Protein AF-A0A2N1KHX4-F1 (afdb_monomer_lite)

Structure (mmCIF, N/CA/C/O backbone):
data_AF-A0A2N1KHX4-F1
#
_entry.id   AF-A0A2N1KHX4-F1
#
loop_
_atom_site.group_PDB
_atom_site.id
_atom_site.type_symbol
_atom_site.label_atom_id
_atom_site.label_alt_id
_atom_site.label_comp_id
_atom_site.label_asym_id
_atom_site.label_entity_id
_atom_site.label_seq_id
_atom_site.pdbx_PDB_ins_code
_atom_site.Cartn_x
_atom_site.Cartn_y
_atom_site.Cartn_z
_atom_site.occupancy
_atom_site.B_iso_or_equiv
_atom_site.auth_seq_id
_atom_site.auth_comp_id
_atom_site.auth_asym_id
_atom_site.auth_atom_id
_atom_site.pdbx_PDB_model_num
ATOM 1 N N . MET A 1 1 ? -33.423 14.814 17.295 1.00 46.84 1 MET A N 1
ATOM 2 C CA . MET A 1 1 ? -32.472 15.083 16.193 1.00 46.84 1 MET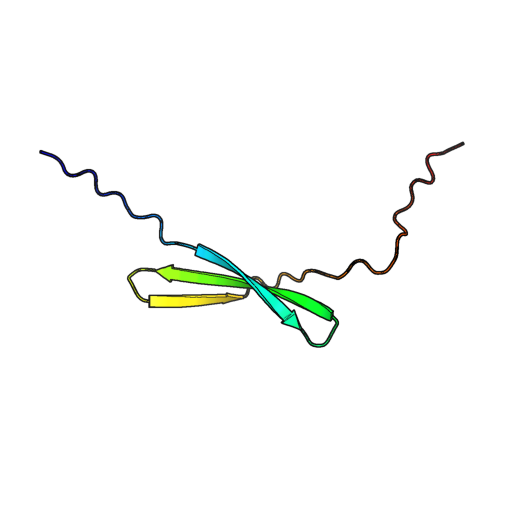 A CA 1
ATOM 3 C C . MET A 1 1 ? -31.658 13.822 15.942 1.00 46.84 1 MET A C 1
ATOM 5 O O . MET A 1 1 ? -30.876 13.444 16.802 1.00 46.84 1 MET A O 1
ATOM 9 N N . ALA A 1 2 ? -31.897 13.117 14.834 1.00 53.84 2 ALA A N 1
ATOM 10 C CA . ALA A 1 2 ? -31.149 11.907 14.498 1.00 53.84 2 ALA A CA 1
ATOM 11 C C . ALA A 1 2 ? -29.774 12.302 13.941 1.00 53.84 2 ALA A C 1
ATOM 13 O O . ALA A 1 2 ? -29.683 12.896 12.865 1.00 53.84 2 ALA A O 1
ATOM 14 N N . THR A 1 3 ? -28.706 12.014 14.684 1.00 55.31 3 THR A N 1
ATOM 15 C CA . THR A 1 3 ? -27.342 12.226 14.205 1.00 55.31 3 THR A CA 1
ATOM 16 C C . THR A 1 3 ? -27.087 11.212 13.093 1.00 55.31 3 THR A C 1
ATOM 18 O O . THR A 1 3 ? -27.105 10.000 13.308 1.00 55.31 3 THR A O 1
ATOM 21 N N . ARG A 1 4 ? -26.909 11.683 11.853 1.00 62.59 4 ARG A N 1
ATOM 22 C CA . ARG A 1 4 ? -26.417 10.818 10.777 1.00 62.59 4 ARG A CA 1
ATOM 23 C C . ARG A 1 4 ? -25.033 10.359 11.210 1.00 62.59 4 ARG A C 1
ATOM 25 O O . ARG A 1 4 ? -24.087 11.139 11.171 1.00 62.59 4 ARG A O 1
ATOM 32 N N . LYS A 1 5 ? -24.931 9.109 11.662 1.00 53.97 5 LYS A N 1
ATOM 33 C CA . LYS A 1 5 ? -23.666 8.413 11.872 1.00 53.97 5 LYS A CA 1
ATOM 34 C C . LYS A 1 5 ? -22.995 8.350 10.507 1.00 53.97 5 LYS A C 1
ATOM 36 O O . LYS A 1 5 ? -23.234 7.426 9.737 1.00 53.97 5 LYS A O 1
ATOM 41 N N . SER A 1 6 ? -22.211 9.373 10.172 1.00 59.28 6 SER A N 1
ATOM 42 C CA . SER A 1 6 ? -21.226 9.277 9.111 1.00 59.28 6 SER A CA 1
ATOM 43 C C . SER A 1 6 ? -20.290 8.175 9.573 1.00 59.28 6 SER A C 1
ATOM 45 O O . SER A 1 6 ? -19.433 8.397 10.427 1.00 59.28 6 SER A O 1
ATOM 47 N N . SER A 1 7 ? -20.529 6.950 9.113 1.00 60.75 7 SER A N 1
ATOM 48 C CA . SER A 1 7 ? -19.539 5.891 9.162 1.00 60.75 7 SER A CA 1
ATOM 49 C C . SER A 1 7 ? -18.379 6.422 8.338 1.00 60.75 7 SER A C 1
ATOM 51 O O . SER A 1 7 ? -18.387 6.302 7.112 1.00 60.75 7 SER A O 1
ATOM 53 N N . SER A 1 8 ? -17.486 7.161 8.997 1.00 60.38 8 SER A N 1
ATOM 54 C CA . SER A 1 8 ? -16.265 7.710 8.437 1.00 60.38 8 SER A CA 1
ATOM 55 C C . SER A 1 8 ? -15.641 6.558 7.680 1.00 60.38 8 SER A C 1
ATOM 57 O O . SER A 1 8 ? -15.261 5.577 8.314 1.00 60.38 8 SER A O 1
ATOM 59 N N . LYS A 1 9 ? -15.700 6.599 6.342 1.00 64.31 9 LYS A N 1
ATOM 60 C CA . LYS A 1 9 ? -15.199 5.510 5.505 1.00 64.31 9 LYS A CA 1
ATOM 61 C C . LYS A 1 9 ? -13.763 5.313 5.948 1.00 64.31 9 LYS A C 1
ATOM 63 O O . LYS A 1 9 ? -12.962 6.239 5.823 1.00 64.31 9 LYS A O 1
ATOM 68 N N . GLU A 1 10 ? -13.506 4.183 6.596 1.00 68.19 10 GLU A N 1
ATOM 69 C CA . GLU A 1 10 ? -12.203 3.878 7.164 1.00 68.19 10 GLU A CA 1
ATOM 70 C C . GLU A 1 10 ? -11.185 4.074 6.042 1.00 68.19 10 GLU A C 1
ATOM 72 O O . GLU A 1 10 ? -11.338 3.533 4.945 1.00 68.19 10 GLU A O 1
ATOM 77 N N . ALA A 1 11 ? -10.243 4.993 6.257 1.00 79.44 11 ALA A N 1
ATOM 78 C CA . ALA A 1 11 ? -9.395 5.471 5.181 1.00 79.44 11 ALA A CA 1
ATOM 79 C C . ALA A 1 11 ? -8.412 4.359 4.808 1.00 79.44 11 ALA A C 1
ATOM 81 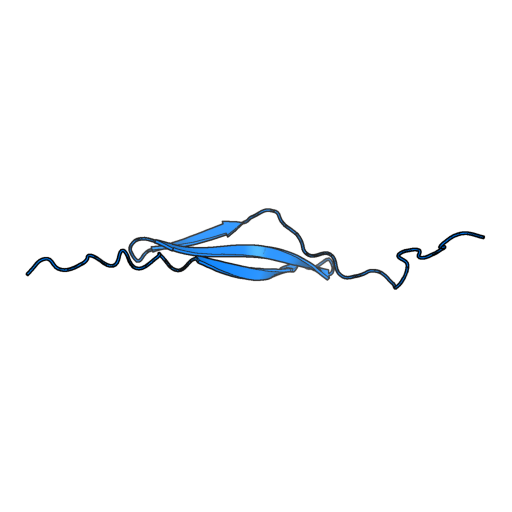O O . ALA A 1 11 ? -7.465 4.080 5.545 1.00 79.44 11 ALA A O 1
ATOM 82 N N . VAL A 1 12 ? -8.648 3.733 3.659 1.00 88.25 12 VAL A N 1
ATOM 83 C CA . VAL A 1 12 ? -7.711 2.811 3.021 1.00 88.25 12 VAL A CA 1
ATOM 84 C C . VAL A 1 12 ? -6.831 3.620 2.080 1.00 88.25 12 VAL A C 1
ATOM 86 O O . VAL A 1 12 ? -7.336 4.325 1.205 1.00 88.25 12 VAL A O 1
ATOM 89 N N . ARG A 1 13 ? -5.512 3.537 2.260 1.00 90.75 13 ARG A N 1
ATOM 90 C CA . ARG A 1 13 ? -4.541 4.183 1.371 1.00 90.75 13 ARG A CA 1
ATOM 91 C C . ARG A 1 13 ? -3.737 3.123 0.637 1.00 90.75 13 ARG A C 1
ATOM 93 O O . ARG A 1 13 ? -3.086 2.297 1.269 1.00 90.75 13 ARG A O 1
ATOM 100 N N . LEU A 1 14 ? -3.757 3.178 -0.690 1.00 92.69 14 LEU A N 1
ATOM 101 C CA . LEU A 1 14 ? -2.836 2.404 -1.511 1.00 92.69 14 LEU A CA 1
ATOM 102 C C . LEU A 1 14 ? -1.448 3.042 -1.424 1.00 92.69 14 LEU A C 1
ATOM 104 O O . LEU A 1 14 ? -1.310 4.259 -1.570 1.00 92.69 14 LEU A O 1
ATOM 108 N N . ARG A 1 15 ? -0.428 2.230 -1.162 1.00 92.81 15 ARG A N 1
ATOM 109 C CA . ARG A 1 15 ? 0.969 2.660 -1.131 1.00 92.81 15 ARG A CA 1
ATOM 110 C C . ARG A 1 15 ? 1.831 1.726 -1.966 1.00 92.81 15 ARG A C 1
ATOM 112 O O . ARG A 1 15 ? 1.528 0.547 -2.142 1.00 92.81 15 ARG A O 1
ATOM 119 N N . GLU A 1 16 ? 2.935 2.281 -2.439 1.00 93.56 16 GLU A N 1
ATOM 120 C CA . GLU A 1 16 ? 3.948 1.578 -3.214 1.00 93.56 16 GLU A CA 1
ATOM 121 C C . GLU A 1 16 ? 5.192 1.365 -2.350 1.00 93.56 16 GLU A C 1
ATOM 123 O O . GLU A 1 16 ? 5.530 2.193 -1.497 1.00 93.56 16 GLU A O 1
ATOM 128 N N . LYS A 1 17 ? 5.869 0.238 -2.553 1.00 90.75 17 LYS A N 1
ATOM 129 C CA . LYS A 1 17 ? 7.175 -0.058 -1.968 1.00 90.75 17 LYS A CA 1
ATOM 130 C C . LYS A 1 17 ? 8.118 -0.496 -3.072 1.00 90.75 17 LYS A C 1
ATOM 132 O O . LYS A 1 17 ? 7.842 -1.492 -3.737 1.00 90.75 17 LYS A O 1
ATOM 137 N N . ASP A 1 18 ? 9.240 0.191 -3.226 1.00 90.81 18 ASP A N 1
ATOM 138 C CA . ASP A 1 18 ? 10.267 -0.212 -4.182 1.00 90.81 18 ASP A CA 1
ATOM 139 C C . ASP A 1 18 ? 10.918 -1.535 -3.746 1.00 90.81 18 ASP A C 1
ATOM 141 O O . ASP A 1 18 ? 11.303 -1.719 -2.584 1.00 90.81 18 ASP A O 1
ATOM 145 N N . LEU A 1 19 ? 11.009 -2.491 -4.673 1.00 88.31 19 LEU A N 1
ATOM 146 C CA . LEU A 1 19 ? 11.738 -3.744 -4.485 1.00 88.31 19 LEU A CA 1
ATOM 147 C C . LEU A 1 19 ? 13.100 -3.663 -5.174 1.00 88.31 19 LEU A C 1
ATOM 149 O O . LEU A 1 19 ? 13.300 -2.939 -6.146 1.00 88.31 19 LEU A O 1
ATOM 153 N N . LYS A 1 20 ? 14.031 -4.503 -4.706 1.00 83.31 20 LYS A N 1
ATOM 154 C CA . LYS A 1 20 ? 15.412 -4.586 -5.211 1.00 83.31 20 LYS A CA 1
ATOM 155 C C . LYS A 1 20 ? 15.516 -4.844 -6.722 1.00 83.31 20 LYS A C 1
ATOM 157 O O . LYS A 1 20 ? 16.520 -4.492 -7.322 1.00 83.31 20 LYS A O 1
ATOM 162 N N . ASN A 1 21 ? 14.482 -5.421 -7.334 1.00 77.38 21 ASN A N 1
ATOM 163 C CA . ASN A 1 21 ? 14.464 -5.791 -8.752 1.00 77.38 21 ASN A CA 1
ATOM 164 C C . ASN A 1 21 ? 13.948 -4.658 -9.668 1.00 77.38 21 ASN A C 1
ATOM 166 O O . ASN A 1 21 ? 13.646 -4.912 -10.832 1.00 77.38 21 ASN A O 1
ATOM 170 N N . GLY A 1 22 ? 13.768 -3.437 -9.147 1.00 83.12 22 GLY A N 1
ATOM 171 C CA . GLY A 1 22 ? 13.233 -2.288 -9.896 1.00 83.12 22 GLY A CA 1
ATOM 172 C C . GLY A 1 22 ? 11.711 -2.302 -10.093 1.00 83.12 22 GLY A C 1
ATOM 173 O O . GLY A 1 22 ? 11.152 -1.384 -10.677 1.00 83.12 22 GLY A O 1
ATOM 174 N N . VAL A 1 23 ? 11.036 -3.337 -9.594 1.00 87.38 23 VAL A N 1
ATOM 175 C CA . VAL A 1 23 ? 9.572 -3.454 -9.501 1.00 87.38 23 VAL A CA 1
ATOM 176 C C . VAL A 1 23 ? 9.083 -2.782 -8.223 1.00 87.38 23 VAL A C 1
ATOM 178 O O . VAL A 1 23 ? 9.769 -2.831 -7.203 1.00 87.38 23 VAL A O 1
ATOM 181 N N . LYS A 1 24 ? 7.871 -2.229 -8.229 1.00 91.00 24 LYS A N 1
ATOM 182 C CA . LYS A 1 24 ? 7.230 -1.728 -7.003 1.00 91.00 24 LYS A CA 1
ATOM 183 C C . LYS A 1 24 ? 6.141 -2.677 -6.549 1.00 91.00 24 LYS A C 1
ATOM 185 O O . LYS A 1 24 ? 5.330 -3.098 -7.359 1.00 91.00 24 LYS A O 1
ATOM 190 N N . SER A 1 25 ? 6.088 -3.013 -5.270 1.00 91.75 25 SER A N 1
ATOM 191 C CA . SER A 1 25 ? 4.995 -3.797 -4.693 1.00 91.75 25 SER A CA 1
ATOM 192 C C . SER A 1 25 ? 3.917 -2.874 -4.144 1.00 91.75 25 SER A C 1
ATOM 194 O O . SER A 1 25 ? 4.223 -1.869 -3.500 1.00 91.75 25 SER A O 1
ATOM 196 N N . LEU A 1 26 ? 2.660 -3.238 -4.381 1.00 93.62 26 LEU A N 1
ATOM 197 C CA . LEU A 1 26 ? 1.504 -2.530 -3.853 1.00 93.62 26 LEU A CA 1
ATOM 198 C C . LEU A 1 26 ? 1.026 -3.146 -2.541 1.00 93.62 26 LEU A C 1
ATOM 200 O O . LEU A 1 26 ? 0.878 -4.368 -2.416 1.00 93.62 26 LEU A O 1
ATOM 204 N N . TYR A 1 27 ? 0.739 -2.283 -1.573 1.00 94.75 27 TYR A N 1
ATOM 205 C CA . TYR A 1 27 ? 0.156 -2.669 -0.295 1.00 94.75 27 TYR A CA 1
ATOM 206 C C . TYR A 1 27 ? -0.889 -1.653 0.160 1.00 94.75 27 TYR A C 1
ATOM 208 O O . TYR A 1 27 ? -0.834 -0.467 -0.179 1.00 94.75 27 TYR A O 1
ATOM 216 N N . LEU A 1 28 ? -1.854 -2.136 0.934 1.00 93.88 28 LEU A N 1
ATOM 217 C CA . LEU A 1 28 ? -2.861 -1.304 1.568 1.00 93.88 28 LEU A CA 1
ATOM 218 C C . LEU A 1 28 ? -2.397 -0.924 2.970 1.00 93.88 28 LEU A C 1
ATOM 220 O O . LEU A 1 28 ? -2.010 -1.777 3.767 1.00 93.88 28 LEU A O 1
ATOM 224 N N . ASP A 1 29 ? -2.457 0.368 3.260 1.00 92.56 29 ASP A N 1
ATOM 225 C CA . ASP A 1 29 ? -2.329 0.941 4.593 1.00 92.56 29 ASP A CA 1
ATOM 226 C C . ASP A 1 29 ? -3.738 1.266 5.089 1.00 92.56 29 ASP A C 1
ATOM 228 O O . ASP A 1 29 ? -4.388 2.201 4.606 1.00 92.56 29 ASP A O 1
ATOM 232 N N . ILE A 1 30 ? -4.235 0.428 5.994 1.00 91.75 30 ILE A N 1
ATOM 233 C CA . ILE A 1 30 ? -5.636 0.402 6.397 1.00 91.75 30 ILE A CA 1
ATOM 234 C C . ILE A 1 30 ? -5.745 0.815 7.864 1.00 91.75 30 ILE A C 1
ATOM 236 O O . ILE A 1 30 ? -5.126 0.208 8.738 1.00 91.75 30 ILE A O 1
ATOM 240 N N . TYR A 1 31 ? -6.582 1.813 8.146 1.00 89.50 31 TYR A N 1
ATOM 241 C CA . TYR A 1 31 ? -6.901 2.235 9.510 1.00 89.50 31 TYR A CA 1
ATOM 242 C C . TYR A 1 31 ? -8.338 1.851 9.862 1.00 89.50 31 TYR A C 1
ATOM 244 O O . TYR A 1 31 ? -9.270 2.607 9.588 1.00 89.50 31 TYR A O 1
ATOM 252 N N . ILE A 1 32 ? -8.502 0.686 10.492 1.00 84.88 32 ILE A N 1
ATOM 253 C CA . ILE A 1 32 ? -9.801 0.152 10.930 1.00 84.88 32 ILE A CA 1
ATOM 254 C C . ILE A 1 32 ? -9.869 0.217 12.452 1.00 84.88 32 ILE A C 1
ATOM 256 O O . ILE A 1 32 ? -8.980 -0.294 13.137 1.00 84.88 32 ILE A O 1
ATOM 260 N N . LYS A 1 33 ? -10.928 0.819 13.006 1.00 84.19 33 LYS A N 1
ATOM 261 C CA . LYS A 1 33 ? -11.164 0.883 14.468 1.00 84.19 33 LYS A CA 1
ATOM 262 C C . LYS A 1 33 ? -9.951 1.369 15.291 1.00 84.19 33 LYS A C 1
ATOM 264 O O . LYS A 1 33 ? -9.683 0.860 16.377 1.00 84.19 33 LYS A O 1
ATOM 269 N N . GLY A 1 34 ? -9.181 2.320 14.754 1.00 84.31 34 GLY A N 1
ATOM 270 C CA . GLY A 1 34 ? -7.975 2.856 15.403 1.00 84.31 34 GLY A CA 1
ATOM 271 C C . GLY A 1 34 ? -6.752 1.928 15.376 1.00 84.31 34 GLY A C 1
ATOM 272 O O . GLY A 1 34 ? -5.713 2.282 15.928 1.00 84.31 34 GLY A O 1
ATOM 273 N N . LYS A 1 35 ? -6.839 0.765 14.722 1.00 87.12 35 LYS A N 1
ATOM 274 C CA . LYS A 1 35 ? -5.708 -0.140 14.493 1.00 87.12 35 LYS A CA 1
ATOM 275 C C . LYS A 1 35 ? -5.209 0.008 13.060 1.00 87.12 35 LYS A C 1
ATOM 277 O O . LYS A 1 35 ? -5.997 0.020 12.115 1.00 87.12 35 LYS A O 1
ATOM 282 N N . ARG A 1 36 ? -3.887 0.113 12.913 1.00 89.69 36 ARG A N 1
ATOM 283 C CA . ARG A 1 36 ? -3.214 0.137 11.613 1.00 89.69 36 ARG A CA 1
ATOM 284 C C . ARG A 1 36 ? -2.922 -1.294 11.173 1.00 89.69 36 ARG A C 1
ATOM 286 O O . ARG A 1 36 ? -2.247 -2.023 11.897 1.00 89.69 36 ARG A O 1
ATOM 293 N N . SER A 1 37 ? -3.429 -1.673 10.009 1.00 90.19 37 SER A N 1
ATOM 294 C CA . SER A 1 37 ? -3.162 -2.954 9.361 1.00 90.19 37 SER A CA 1
ATOM 295 C C . SER A 1 37 ? -2.478 -2.720 8.019 1.00 90.19 37 SER A C 1
ATOM 297 O O . SER A 1 37 ? -2.765 -1.736 7.335 1.00 90.19 37 SER A O 1
ATOM 299 N N . TYR A 1 38 ? -1.588 -3.637 7.650 1.00 92.50 38 TYR A N 1
ATOM 300 C CA . TYR A 1 38 ? -0.945 -3.650 6.344 1.00 92.50 38 TYR A CA 1
ATOM 301 C C . TYR A 1 38 ? -1.301 -4.936 5.620 1.00 92.50 38 TYR A C 1
ATOM 303 O O . TYR A 1 38 ? -1.059 -6.026 6.139 1.00 92.50 38 TYR A O 1
ATOM 311 N N . GLU A 1 39 ? -1.831 -4.803 4.411 1.00 92.12 39 GLU A N 1
ATOM 312 C CA . GLU A 1 39 ? -2.194 -5.943 3.576 1.00 92.12 39 GLU A CA 1
ATOM 313 C C . GLU A 1 39 ? -1.432 -5.886 2.252 1.00 92.12 39 GLU A C 1
ATOM 315 O O . GLU A 1 39 ? -1.488 -4.895 1.521 1.00 92.12 39 GLU A O 1
ATOM 320 N N . TYR A 1 40 ? -0.682 -6.947 1.952 1.00 91.06 40 TYR A N 1
ATOM 321 C CA . TYR A 1 40 ? 0.083 -7.053 0.714 1.00 91.06 40 TYR A CA 1
ATOM 322 C C . TYR A 1 40 ? -0.797 -7.633 -0.389 1.00 91.06 40 TYR A C 1
ATOM 324 O O . TYR A 1 40 ? -1.195 -8.794 -0.325 1.00 91.06 40 TYR A O 1
ATOM 332 N N . LEU A 1 41 ? -1.0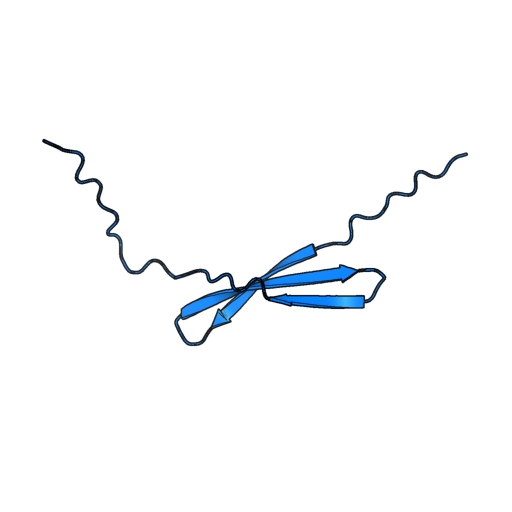29 -6.849 -1.441 1.00 90.25 41 LEU A N 1
ATOM 333 C CA . LEU A 1 41 ? -1.916 -7.232 -2.544 1.00 90.25 41 LEU A CA 1
ATOM 334 C C . LEU A 1 41 ? -1.293 -8.259 -3.500 1.00 90.25 41 LEU A C 1
ATOM 336 O O . LEU A 1 41 ? -1.970 -8.744 -4.398 1.00 90.25 41 LEU A O 1
ATOM 340 N N . LYS A 1 42 ? 0.007 -8.563 -3.350 1.00 87.25 42 LYS A N 1
ATOM 341 C CA . LYS A 1 42 ? 0.804 -9.357 -4.311 1.00 87.25 42 LYS A CA 1
ATOM 342 C C . LYS A 1 42 ? 0.737 -8.811 -5.746 1.00 87.25 42 LYS A C 1
ATOM 344 O O . LYS A 1 42 ? 0.973 -9.536 -6.706 1.00 87.25 42 LYS A O 1
ATOM 349 N N . LEU A 1 43 ? 0.440 -7.520 -5.878 1.00 89.19 43 LEU A N 1
ATOM 350 C C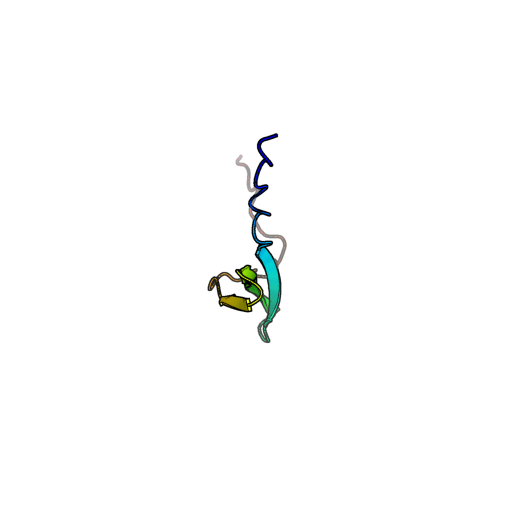A . LEU A 1 43 ? 0.498 -6.785 -7.132 1.00 89.19 43 LEU A CA 1
ATOM 351 C C . LEU A 1 43 ? 1.846 -6.074 -7.230 1.00 89.19 43 LEU A C 1
ATOM 353 O O . LEU A 1 43 ? 2.351 -5.533 -6.237 1.00 89.19 43 LEU A O 1
ATOM 357 N N . TYR A 1 44 ? 2.408 -6.075 -8.437 1.00 89.94 44 TYR A N 1
ATOM 358 C CA . TYR A 1 44 ? 3.705 -5.484 -8.732 1.00 89.94 44 TYR A CA 1
ATOM 359 C C . TYR A 1 44 ? 3.595 -4.545 -9.936 1.00 89.94 44 TYR A C 1
ATOM 361 O O . TYR A 1 44 ? 3.101 -4.941 -10.987 1.00 89.94 44 TYR A O 1
ATOM 369 N N . ILE A 1 45 ? 4.077 -3.313 -9.791 1.00 88.56 45 ILE A N 1
ATOM 370 C CA . ILE A 1 45 ? 4.277 -2.372 -10.892 1.00 88.56 45 ILE A CA 1
ATOM 371 C C . ILE A 1 45 ? 5.633 -2.688 -11.512 1.00 88.56 45 ILE A C 1
ATOM 373 O O . ILE A 1 45 ? 6.674 -2.488 -10.879 1.00 88.56 45 ILE A O 1
ATOM 377 N N . VAL A 1 46 ? 5.609 -3.195 -12.741 1.00 87.38 46 VAL A N 1
ATOM 378 C CA . VAL A 1 46 ? 6.807 -3.454 -13.540 1.00 87.38 46 VAL A CA 1
ATOM 379 C C . VAL A 1 46 ? 7.198 -2.160 -14.256 1.00 87.38 46 VAL A C 1
ATOM 381 O O . VAL A 1 46 ? 6.340 -1.554 -14.897 1.00 87.38 46 VAL A O 1
ATOM 384 N N . PRO A 1 47 ? 8.458 -1.699 -14.152 1.00 81.25 47 PRO A N 1
ATOM 385 C CA . PRO A 1 47 ? 8.907 -0.538 -14.909 1.00 81.25 47 PRO A CA 1
ATOM 386 C C . PRO A 1 47 ? 8.841 -0.855 -16.404 1.00 81.25 47 PRO A C 1
ATOM 388 O O . PRO A 1 47 ? 9.160 -1.975 -16.812 1.00 81.25 47 PRO A O 1
ATOM 391 N N . ALA A 1 48 ? 8.444 0.124 -17.218 1.00 73.00 48 ALA A N 1
ATOM 392 C CA . ALA A 1 48 ? 8.431 -0.023 -18.666 1.00 73.00 48 ALA A CA 1
ATOM 393 C C . ALA A 1 48 ? 9.853 -0.344 -19.153 1.00 73.00 48 ALA A C 1
ATOM 395 O O . ALA A 1 48 ? 10.749 0.501 -19.134 1.00 73.00 48 ALA A O 1
ATOM 396 N N . LYS A 1 49 ? 10.071 -1.598 -19.550 1.00 64.62 49 LYS A N 1
ATOM 397 C CA . LYS A 1 49 ? 11.297 -2.030 -20.209 1.00 64.62 49 LYS A CA 1
ATOM 398 C C . LYS A 1 49 ? 11.123 -1.675 -21.679 1.00 64.62 49 LYS A C 1
ATOM 400 O O . LYS A 1 49 ? 10.536 -2.454 -22.413 1.00 64.62 49 LYS A O 1
ATOM 405 N N . THR A 1 50 ? 11.601 -0.495 -22.071 1.00 49.84 50 THR A N 1
ATOM 406 C CA . THR A 1 50 ? 11.681 -0.001 -23.460 1.00 49.84 50 THR A CA 1
ATOM 407 C C . THR A 1 50 ? 10.350 0.238 -24.195 1.00 49.84 50 THR A C 1
ATOM 409 O O . THR A 1 50 ? 9.387 -0.510 -24.092 1.00 49.84 50 THR A O 1
ATOM 412 N N . THR A 1 51 ? 10.312 1.324 -24.968 1.00 57.03 51 THR A N 1
ATOM 413 C CA . THR A 1 51 ? 9.317 1.638 -26.004 1.00 57.03 51 THR A CA 1
ATOM 414 C C . THR A 1 51 ? 9.280 0.545 -27.073 1.00 57.03 51 THR A C 1
ATOM 416 O O . THR A 1 51 ? 9.930 0.686 -28.102 1.00 57.03 51 THR A O 1
ATOM 419 N N . GLN A 1 52 ? 8.563 -0.549 -26.836 1.00 53.97 52 GLN A N 1
ATOM 420 C CA . GLN A 1 52 ? 8.167 -1.518 -27.861 1.00 53.97 52 GLN A CA 1
ATOM 421 C C . GLN A 1 52 ? 6.837 -2.149 -27.445 1.00 53.97 52 GLN A C 1
ATOM 423 O O . GLN A 1 52 ? 6.791 -3.289 -26.995 1.00 53.97 52 GLN A O 1
ATOM 428 N N . ASP A 1 53 ? 5.757 -1.383 -27.579 1.00 46.56 53 ASP A N 1
ATOM 429 C CA . ASP A 1 53 ? 4.483 -1.996 -27.933 1.00 46.56 53 ASP A CA 1
ATOM 430 C C . ASP A 1 53 ? 4.097 -1.497 -29.323 1.00 46.56 53 ASP A C 1
ATOM 432 O O . ASP A 1 53 ? 4.333 -0.345 -29.696 1.00 46.56 53 ASP A O 1
ATOM 436 N N . SER A 1 54 ? 3.669 -2.443 -30.131 1.00 51.97 54 SER A N 1
ATOM 437 C CA . SER A 1 54 ? 3.920 -2.476 -31.561 1.00 51.97 54 SER A CA 1
ATOM 438 C C . SER A 1 54 ? 2.706 -1.938 -32.305 1.00 51.97 54 SER A C 1
ATOM 440 O O . SER A 1 54 ? 1.865 -2.723 -32.722 1.00 51.97 54 SER A O 1
ATOM 442 N N . ASN A 1 55 ? 2.631 -0.630 -32.558 1.00 48.25 55 ASN A N 1
ATOM 443 C CA . ASN A 1 55 ? 1.809 -0.144 -33.673 1.00 48.25 55 ASN A CA 1
ATOM 444 C C . ASN A 1 55 ? 2.573 -0.376 -34.988 1.00 48.25 55 ASN A C 1
ATOM 446 O O . ASN A 1 55 ? 3.026 0.550 -35.656 1.00 48.25 55 ASN A O 1
ATOM 450 N N . LEU A 1 56 ? 2.741 -1.653 -35.342 1.00 56.41 56 LEU A N 1
ATOM 451 C CA . LEU A 1 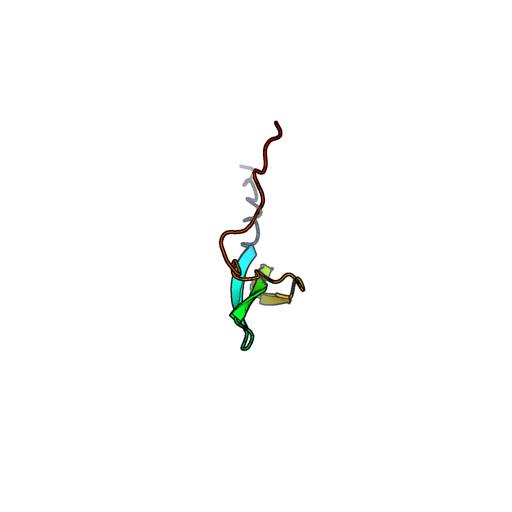56 ? 2.701 -2.083 -36.736 1.00 56.41 56 LEU A CA 1
ATOM 452 C C . LEU A 1 56 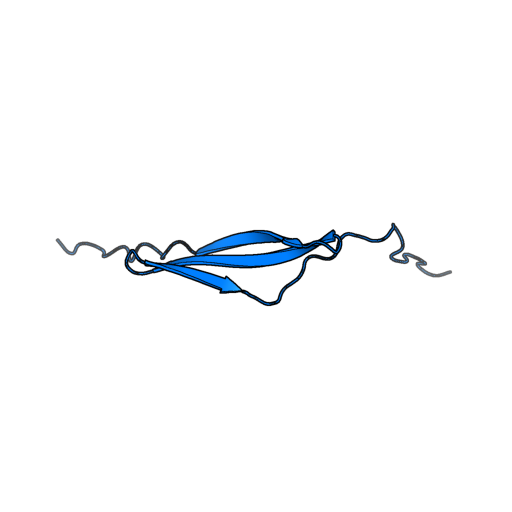? 1.215 -2.187 -37.097 1.00 56.41 56 LEU A C 1
ATOM 454 O O . LEU A 1 56 ? 0.652 -3.277 -37.159 1.00 56.41 56 LEU A O 1
ATOM 458 N N . ASP A 1 57 ? 0.572 -1.031 -37.259 1.00 55.66 57 ASP A N 1
ATOM 459 C CA . ASP A 1 57 ? -0.724 -0.958 -37.922 1.00 55.66 57 ASP A CA 1
ATOM 460 C C . ASP A 1 57 ? -0.481 -1.237 -39.412 1.00 55.66 57 ASP A C 1
ATOM 462 O O . ASP A 1 57 ? 0.386 -0.626 -40.039 1.00 55.66 57 ASP A O 1
ATOM 466 N N . GLY A 1 58 ? -1.171 -2.253 -39.927 1.00 56.62 58 GLY A N 1
ATOM 467 C CA . GLY A 1 58 ? -0.848 -2.932 -41.175 1.00 56.62 58 GLY A CA 1
ATOM 468 C C . GLY A 1 58 ? -0.885 -2.080 -42.446 1.00 56.62 58 GLY A C 1
ATOM 469 O O . GLY A 1 58 ? -1.747 -1.220 -42.625 1.00 56.62 58 GLY A O 1
ATOM 470 N N . CYS A 1 59 ? 0.022 -2.440 -43.354 1.00 39.72 59 CYS A N 1
ATOM 471 C CA . CYS A 1 59 ? -0.183 -2.414 -44.800 1.00 39.72 59 CYS A CA 1
ATOM 472 C C . CYS A 1 59 ? -0.144 -3.858 -45.306 1.00 39.72 59 CYS A C 1
ATOM 474 O O . CYS A 1 59 ? 0.708 -4.624 -44.796 1.00 39.72 59 CYS A O 1
#

Sequence (59 aa):
MATRKSSSKEAVRLREKDLKNGVKSLYLDIYIKGKRSYEYLKLYIVPAKTTQDSNLDGC

Radius of gyration: 20.03 Å; chains: 1; bounding box: 48×24×61 Å

pLDDT: mean 76.72, std 16.7, range [39.72, 94.75]

Secondary structure (DSSP, 8-state):
-----------EEEEEEE-TTS-EEEEEEEEETTEEEEEEEEEEE----SS--------

Foldseek 3Di:
DDPPPPPVPFDKDWDWDQDPVRKIWIWIFTQDPNDTDIGGPRDIHDPPPDPDDDPPVDD